Protein AF-L1PWE7-F1 (afdb_monomer)

Solvent-accessible surface area (backbone atoms only — not comparable to full-atom values): 7712 Å² total; per-residue (Å²): 133,93,47,70,66,59,53,52,51,52,32,49,56,47,40,51,52,40,56,73,71,62,64,85,74,68,86,86,56,84,60,57,69,45,59,51,54,42,40,49,51,47,2,52,76,75,42,82,54,36,51,64,62,27,50,51,47,34,36,75,72,61,73,43,67,70,58,67,56,67,75,59,41,52,57,51,51,58,72,39,46,66,58,53,52,52,52,49,49,53,53,50,52,54,49,52,71,72,39,91,67,92,79,80,88,83,86,74,80,88,71,83,87,65,80,68,87,84,58,94,82,73,88,131

pLDDT: mean 85.77, std 12.19, range [50.59, 96.81]

Sequence (124 aa):
MLCKDKITSIFCIIDDILKEINHSEDIRRKVSDSEIITTAFIAATSFYGNHRSAIKFVKQYNLFPNMLEESRFNRRLHNLGNILYELFHLVASFYKEITCEMNYIIDSFPVPICQNIRINDVKL

Radius of gyration: 18.02 Å; Cα contacts (8 Å, |Δi|>4): 69; chains: 1; bounding box: 55×29×44 Å

Mean predicted aligned error: 8.6 Å

Secondary structure (DSSP, 8-state):
---HHHHHHHHHHHHHHHHHTT----TT-SS-HHHHHHHHHHHHHHSTT-HHHHHHHHHHTTSSTTPPPHHHHHHHHHHTHHHHHHHHHHHHHHHHHH----------PPP-----TT------

Nearest PDB structures (foldseek):
  2q00-assembly2_B  TM=2.623E-01  e=6.053E+00  Saccharolobus solfataricus P2
  2jpu-assembly1_A  TM=2.504E-01  e=6.840E+00  Saccharolobus solfataricus

Foldseek 3Di:
DDDPVNLVVQLVVLVVVCVVVV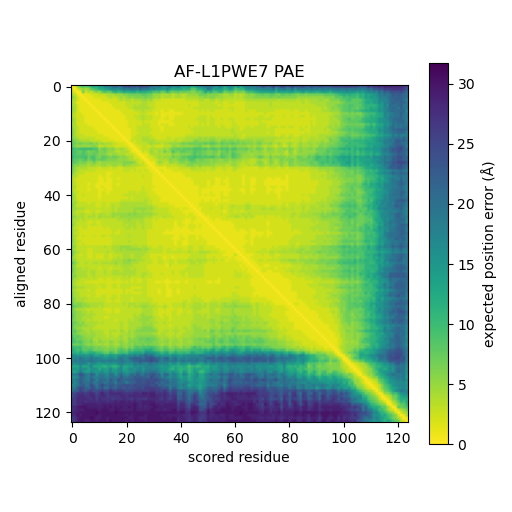PDDDPPDPADVSNLVSLQVCCVPPVVRPSQVSQVVCCVVVVRVVDDDPVVSVVSVVVCVVVVVVVVVVVVVVVCVVDVDPDDDDDDDDDPPDDPPPDPDDDD

Structure (mmCIF, N/CA/C/O backbone):
data_AF-L1PWE7-F1
#
_entry.id   AF-L1PWE7-F1
#
loop_
_atom_site.group_PDB
_atom_site.id
_atom_site.type_symbol
_atom_site.label_atom_id
_atom_site.label_alt_id
_atom_site.label_comp_id
_atom_site.label_asym_id
_atom_site.label_entity_id
_atom_site.label_seq_id
_atom_site.pdbx_PDB_ins_code
_atom_site.Cartn_x
_atom_site.Cartn_y
_atom_site.Cartn_z
_atom_site.occupancy
_atom_site.B_iso_or_equiv
_atom_site.auth_seq_id
_atom_site.auth_comp_id
_atom_site.auth_asym_id
_atom_site.auth_atom_id
_atom_site.pdbx_PDB_model_num
ATOM 1 N N . MET A 1 1 ? 7.251 14.906 0.771 1.00 52.62 1 MET A N 1
ATOM 2 C CA . MET A 1 1 ? 6.133 15.322 1.645 1.00 52.62 1 MET A CA 1
ATOM 3 C C . MET A 1 1 ? 4.857 14.655 1.140 1.00 52.62 1 MET A C 1
ATOM 5 O O . MET A 1 1 ? 4.591 14.749 -0.054 1.00 52.62 1 MET A O 1
ATOM 9 N N . LEU A 1 2 ? 4.136 13.905 1.980 1.00 67.00 2 LEU A N 1
ATOM 10 C CA . LEU A 1 2 ? 2.876 13.250 1.600 1.00 67.00 2 LEU A CA 1
ATOM 11 C C . LEU A 1 2 ? 1.781 14.312 1.433 1.00 67.00 2 LEU A C 1
ATOM 13 O O . LEU A 1 2 ? 1.222 14.779 2.420 1.00 67.00 2 LEU A O 1
ATOM 17 N N . CYS A 1 3 ? 1.495 14.716 0.195 1.00 84.56 3 CYS A N 1
ATOM 18 C CA . CYS A 1 3 ? 0.299 15.503 -0.096 1.00 84.56 3 CYS A CA 1
ATOM 19 C C . CYS A 1 3 ? -0.916 14.568 -0.144 1.00 84.56 3 CYS A C 1
ATOM 21 O O . CYS A 1 3 ? -0.800 13.446 -0.646 1.00 84.56 3 CYS A O 1
ATOM 23 N N . LYS A 1 4 ? -2.074 15.029 0.343 1.00 86.56 4 LYS A N 1
ATOM 24 C CA . LYS A 1 4 ? -3.326 14.260 0.300 1.00 86.56 4 LYS A CA 1
ATOM 25 C C . LYS A 1 4 ? -3.646 13.810 -1.126 1.00 86.56 4 LYS A C 1
ATOM 27 O O . LYS A 1 4 ? -3.944 12.640 -1.326 1.00 86.56 4 LYS A O 1
ATOM 32 N N . ASP A 1 5 ? -3.464 14.694 -2.104 1.00 90.12 5 ASP A N 1
ATOM 33 C CA . ASP A 1 5 ? -3.716 14.394 -3.517 1.00 90.12 5 ASP A CA 1
ATOM 34 C C . ASP A 1 5 ? -2.839 13.247 -4.016 1.00 90.12 5 ASP A C 1
ATOM 36 O O . ASP A 1 5 ? -3.332 12.330 -4.657 1.00 90.12 5 ASP A O 1
ATOM 40 N N . LYS A 1 6 ? -1.558 13.225 -3.623 1.00 90.62 6 LYS A N 1
ATOM 41 C CA . LYS A 1 6 ? -0.637 12.143 -3.990 1.00 90.62 6 LYS A CA 1
ATOM 42 C C . LYS A 1 6 ? -1.093 10.796 -3.426 1.00 90.62 6 LYS A C 1
ATOM 44 O O . LYS A 1 6 ? -0.995 9.790 -4.121 1.00 90.62 6 LYS A O 1
ATOM 49 N N . ILE A 1 7 ? -1.575 10.768 -2.183 1.00 92.25 7 ILE A N 1
ATOM 50 C CA . ILE A 1 7 ? -2.097 9.538 -1.570 1.00 92.25 7 ILE A CA 1
ATOM 51 C C . ILE A 1 7 ? -3.355 9.077 -2.305 1.00 92.25 7 ILE A C 1
ATOM 53 O O . ILE A 1 7 ? -3.450 7.903 -2.649 1.00 92.25 7 ILE A O 1
ATOM 57 N N . THR A 1 8 ? -4.286 9.993 -2.577 1.00 93.31 8 THR A N 1
ATOM 58 C CA . THR A 1 8 ? -5.516 9.688 -3.317 1.00 93.31 8 THR A CA 1
ATOM 59 C C . THR A 1 8 ? -5.202 9.152 -4.712 1.00 93.31 8 THR A C 1
ATOM 61 O O . THR A 1 8 ? -5.759 8.135 -5.103 1.00 93.31 8 THR A O 1
ATOM 64 N N . SER A 1 9 ? -4.265 9.767 -5.440 1.00 93.50 9 SER A N 1
ATOM 65 C CA . SER A 1 9 ? -3.849 9.286 -6.762 1.00 93.50 9 SER A CA 1
ATOM 66 C C . SER A 1 9 ? -3.236 7.889 -6.701 1.00 93.50 9 SER A C 1
ATOM 68 O O . SER A 1 9 ? -3.590 7.044 -7.515 1.00 93.50 9 SER A O 1
ATOM 70 N N . ILE A 1 10 ? -2.351 7.621 -5.732 1.00 92.25 10 ILE A N 1
ATOM 71 C CA . ILE A 1 10 ? -1.770 6.282 -5.540 1.00 92.25 10 ILE A CA 1
ATOM 72 C C . ILE A 1 10 ? -2.872 5.259 -5.247 1.00 92.25 10 ILE A C 1
ATOM 74 O O . ILE A 1 10 ? -2.874 4.189 -5.847 1.00 92.25 10 ILE A O 1
ATOM 78 N N . PHE A 1 11 ? -3.818 5.599 -4.368 1.00 95.25 11 PHE A N 1
ATOM 79 C CA . PHE A 1 11 ? -4.958 4.741 -4.058 1.00 95.25 11 PHE A CA 1
ATOM 80 C C . PHE A 1 11 ? -5.791 4.429 -5.304 1.00 95.25 11 PHE A C 1
ATOM 82 O O . PHE A 1 11 ? -6.035 3.259 -5.568 1.00 95.25 11 PHE A O 1
ATOM 89 N N . CYS A 1 12 ? -6.180 5.444 -6.085 1.00 95.38 12 CYS A N 1
ATOM 90 C CA . CYS A 1 12 ? -6.970 5.247 -7.302 1.00 95.38 12 CYS A CA 1
ATOM 91 C C . CYS A 1 12 ? -6.248 4.349 -8.311 1.00 95.38 12 CYS A C 1
ATOM 93 O O . CYS A 1 12 ? -6.848 3.410 -8.809 1.00 95.38 12 CYS A O 1
ATOM 95 N N . ILE A 1 13 ? -4.950 4.576 -8.547 1.00 92.31 13 ILE A N 1
ATOM 96 C CA . ILE A 1 13 ? -4.158 3.743 -9.464 1.00 92.31 13 ILE A CA 1
ATOM 97 C C . ILE A 1 13 ? -4.148 2.279 -9.004 1.00 92.31 13 ILE A C 1
ATOM 99 O O . ILE A 1 13 ? -4.368 1.382 -9.811 1.00 92.31 13 ILE A O 1
ATOM 103 N N . ILE A 1 14 ? -3.900 2.026 -7.715 1.00 93.38 14 ILE A N 1
ATOM 104 C CA . ILE A 1 14 ? -3.900 0.661 -7.169 1.00 93.38 14 ILE A CA 1
ATOM 105 C C . ILE A 1 14 ? -5.288 0.030 -7.305 1.00 93.38 14 ILE A C 1
ATOM 107 O O . ILE A 1 14 ? -5.396 -1.117 -7.726 1.00 93.38 14 ILE A O 1
ATOM 111 N N . ASP A 1 15 ? -6.336 0.766 -6.945 1.00 94.56 15 ASP A N 1
ATOM 112 C CA . ASP A 1 15 ? -7.714 0.280 -6.963 1.00 94.56 15 ASP A CA 1
ATOM 113 C C . ASP A 1 15 ? -8.186 -0.062 -8.383 1.00 94.56 15 ASP A C 1
ATOM 115 O O . ASP A 1 15 ? -8.793 -1.111 -8.595 1.00 94.56 15 ASP A O 1
ATOM 119 N N . ASP A 1 16 ? -7.847 0.773 -9.366 1.00 93.38 16 ASP A N 1
ATOM 120 C CA . ASP A 1 16 ? -8.167 0.537 -10.774 1.00 93.38 16 ASP A CA 1
ATOM 121 C C . ASP A 1 16 ? -7.419 -0.686 -11.321 1.00 93.38 16 ASP A C 1
ATOM 123 O O . ASP A 1 16 ? -8.024 -1.530 -11.979 1.00 93.38 16 ASP A O 1
ATOM 127 N N . ILE A 1 17 ? -6.134 -0.853 -10.982 1.00 90.88 17 ILE A N 1
ATOM 128 C CA . ILE A 1 17 ? -5.372 -2.048 -11.375 1.00 90.88 17 ILE A CA 1
ATOM 129 C C . ILE A 1 17 ? -5.983 -3.312 -10.758 1.00 90.88 17 ILE A C 1
ATOM 131 O O . ILE A 1 17 ? -6.139 -4.316 -11.452 1.00 90.88 17 ILE A O 1
ATOM 135 N N . LEU A 1 18 ? -6.356 -3.277 -9.473 1.00 91.69 18 LEU A N 1
ATOM 136 C CA . LEU A 1 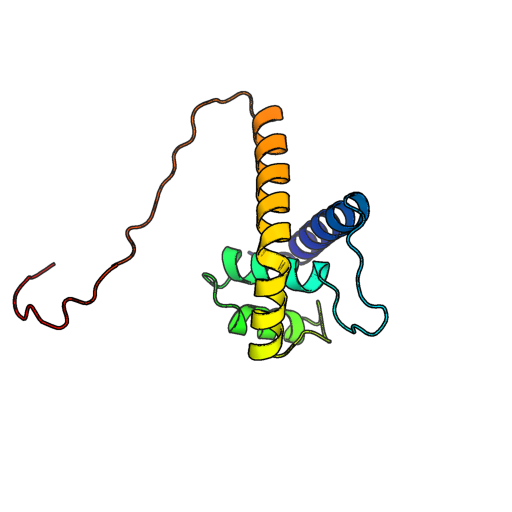18 ? -6.977 -4.423 -8.801 1.00 91.69 18 LEU A CA 1
ATOM 137 C C . LEU A 1 18 ? -8.330 -4.798 -9.419 1.00 91.69 18 LEU A C 1
ATOM 139 O O . LEU A 1 18 ? -8.643 -5.984 -9.544 1.00 91.69 18 LEU A O 1
ATOM 143 N N . LYS A 1 19 ? -9.119 -3.805 -9.839 1.00 91.25 19 LYS A N 1
ATOM 144 C CA . LYS A 1 19 ? -10.369 -4.038 -10.572 1.00 91.25 19 LYS A CA 1
ATOM 145 C C . LYS A 1 19 ? -10.114 -4.671 -11.937 1.00 91.25 19 LYS A C 1
ATOM 147 O O . LYS A 1 19 ? -10.809 -5.622 -12.284 1.00 91.25 19 LYS A O 1
ATOM 152 N N . GLU A 1 20 ? -9.110 -4.199 -12.671 1.00 89.81 20 GLU A N 1
ATOM 153 C CA . GLU A 1 20 ? -8.790 -4.702 -14.013 1.00 89.81 20 GLU A CA 1
ATOM 154 C C . GLU A 1 20 ? -8.330 -6.169 -13.992 1.00 89.81 20 GLU A C 1
ATOM 156 O O . GLU A 1 20 ? -8.735 -6.971 -14.834 1.00 89.81 20 GLU A O 1
ATOM 161 N N . ILE A 1 21 ? -7.563 -6.573 -12.973 1.00 87.44 21 ILE A N 1
ATOM 162 C CA . ILE A 1 21 ? -7.166 -7.981 -12.781 1.00 87.44 21 ILE A CA 1
ATOM 163 C C . ILE A 1 21 ? -8.291 -8.856 -12.195 1.00 87.44 21 ILE A C 1
ATOM 165 O O . ILE A 1 21 ? -8.063 -10.026 -11.893 1.00 87.44 21 ILE A O 1
ATOM 169 N N . ASN A 1 22 ? -9.505 -8.314 -12.036 1.00 87.00 22 ASN A N 1
ATOM 170 C CA . ASN A 1 22 ? -10.660 -8.973 -11.421 1.00 87.00 22 ASN A CA 1
ATOM 171 C C . ASN A 1 22 ? -10.360 -9.528 -10.017 1.00 87.00 22 ASN A C 1
ATOM 173 O O . ASN A 1 22 ? -10.803 -10.624 -9.656 1.00 87.00 22 ASN A O 1
ATOM 177 N N . HIS A 1 23 ? -9.605 -8.774 -9.210 1.00 88.81 23 HIS A N 1
ATOM 178 C CA . HIS A 1 23 ? -9.297 -9.161 -7.837 1.00 88.81 23 HIS A CA 1
ATOM 179 C C . HIS A 1 23 ? -10.582 -9.258 -7.012 1.00 88.81 23 HIS A C 1
ATOM 181 O O . HIS A 1 23 ? -11.258 -8.261 -6.756 1.00 88.81 23 HIS A O 1
ATOM 187 N N . SER A 1 24 ? -10.940 -10.475 -6.596 1.00 86.50 24 SER A N 1
ATOM 188 C CA . SER A 1 24 ? -12.165 -10.696 -5.831 1.00 86.50 24 SER A CA 1
ATOM 189 C C . SER A 1 24 ? -11.912 -10.501 -4.340 1.00 86.50 24 SER A C 1
ATOM 191 O O . SER A 1 24 ? -11.056 -11.165 -3.744 1.00 86.50 24 SER A O 1
ATOM 193 N N . GLU A 1 25 ? -12.731 -9.671 -3.711 1.00 88.81 25 GLU A N 1
ATOM 194 C CA . GLU A 1 25 ? -12.735 -9.493 -2.266 1.00 88.81 25 GLU A CA 1
ATOM 195 C C . GLU A 1 25 ? -13.993 -10.099 -1.632 1.00 88.81 25 GLU A C 1
ATOM 197 O O . GLU A 1 25 ? -15.066 -10.156 -2.230 1.00 88.81 25 GLU A O 1
ATOM 202 N N . ASP A 1 26 ? -13.875 -10.538 -0.378 1.00 88.31 26 ASP A N 1
ATOM 203 C CA . ASP A 1 26 ? -15.041 -10.942 0.409 1.00 88.31 26 ASP A CA 1
ATOM 204 C C . ASP A 1 26 ? -15.848 -9.701 0.825 1.00 88.31 26 ASP A C 1
ATOM 206 O O . ASP A 1 26 ? -15.332 -8.814 1.509 1.00 88.31 26 ASP A O 1
ATOM 210 N N . ILE A 1 27 ? -17.135 -9.692 0.474 1.00 86.12 27 ILE A N 1
ATOM 211 C CA . ILE A 1 27 ? -18.119 -8.627 0.736 1.00 86.12 27 ILE A CA 1
ATOM 212 C C . ILE A 1 27 ? -18.211 -8.263 2.232 1.00 86.12 27 ILE A C 1
ATOM 214 O O . ILE A 1 27 ? -18.605 -7.158 2.595 1.00 86.12 27 ILE A O 1
ATOM 218 N N . ARG A 1 28 ? -17.843 -9.177 3.138 1.00 88.00 28 ARG A N 1
ATOM 219 C CA . ARG A 1 28 ? -17.889 -8.958 4.595 1.00 88.00 28 ARG A CA 1
ATOM 220 C C . ARG A 1 28 ? -16.711 -8.139 5.125 1.00 88.00 28 ARG A C 1
ATOM 222 O O . ARG A 1 28 ? -16.690 -7.782 6.308 1.00 88.00 28 ARG A O 1
ATOM 229 N N . ARG A 1 29 ? -15.692 -7.886 4.303 1.00 88.69 29 ARG A N 1
ATOM 230 C CA . ARG A 1 29 ? -14.492 -7.149 4.708 1.00 88.69 29 ARG A CA 1
ATOM 231 C C . ARG A 1 29 ? -14.820 -5.660 4.837 1.00 88.69 29 ARG A C 1
ATOM 233 O O . ARG A 1 29 ? -15.468 -5.074 3.987 1.00 88.69 29 ARG A O 1
ATOM 240 N N . LYS A 1 30 ? -14.337 -5.040 5.919 1.00 89.19 30 LYS A N 1
ATOM 241 C CA . LYS A 1 30 ? -14.494 -3.592 6.177 1.00 89.19 30 LYS A CA 1
ATOM 242 C C . LYS A 1 30 ? -13.388 -2.725 5.575 1.00 89.19 30 LYS A C 1
ATOM 244 O O . LYS A 1 30 ? -13.504 -1.508 5.605 1.00 89.19 30 LYS A O 1
ATOM 249 N N . VAL A 1 31 ? -12.300 -3.366 5.158 1.00 94.06 31 VAL A N 1
ATOM 250 C CA . VAL A 1 31 ? -11.096 -2.735 4.616 1.00 94.06 31 VAL A CA 1
ATOM 251 C C . VAL A 1 31 ? -10.772 -3.467 3.325 1.00 94.06 31 VAL A C 1
ATOM 253 O O . VAL A 1 31 ? -10.733 -4.710 3.356 1.00 94.06 31 VAL A O 1
ATOM 256 N N . SER A 1 32 ? -10.572 -2.733 2.235 1.00 94.56 32 SER A N 1
ATOM 257 C CA . SER A 1 32 ? -10.223 -3.311 0.935 1.00 94.56 32 SER A CA 1
ATOM 258 C C . SER A 1 32 ? -8.735 -3.635 0.850 1.00 94.56 32 SER A C 1
ATOM 260 O O . SER A 1 32 ? -7.914 -3.152 1.637 1.00 94.56 32 SER A O 1
ATOM 262 N N . ASP A 1 33 ? -8.364 -4.495 -0.090 1.00 94.56 33 ASP A N 1
ATOM 263 C CA . ASP A 1 33 ? -6.963 -4.796 -0.363 1.00 94.56 33 ASP A CA 1
ATOM 264 C C . ASP A 1 33 ? -6.253 -3.577 -0.981 1.00 94.56 33 ASP A C 1
ATOM 266 O O . ASP A 1 33 ? -5.094 -3.326 -0.643 1.00 94.56 33 ASP A O 1
ATOM 270 N N . SER A 1 34 ? -6.969 -2.724 -1.727 1.00 95.06 34 SER A N 1
ATOM 271 C CA . SER A 1 34 ? -6.477 -1.420 -2.207 1.00 95.06 34 SER A CA 1
ATOM 272 C C . SER A 1 34 ? -6.014 -0.512 -1.057 1.00 95.06 34 SER A C 1
ATOM 274 O O . SER A 1 34 ? -4.925 0.068 -1.112 1.00 95.06 34 SER A O 1
ATOM 276 N N . GLU A 1 35 ? -6.793 -0.414 0.029 1.00 95.88 35 GLU A N 1
ATOM 277 C CA . GLU A 1 35 ? -6.433 0.377 1.219 1.00 95.88 35 GLU A CA 1
ATOM 278 C C . GLU A 1 35 ? -5.190 -0.190 1.927 1.00 95.88 35 GLU A C 1
ATOM 280 O O . GLU A 1 35 ? -4.331 0.561 2.409 1.00 95.88 35 GLU A O 1
ATOM 285 N N . ILE A 1 36 ? -5.065 -1.520 1.979 1.00 96.38 36 ILE A N 1
ATOM 286 C CA . ILE A 1 36 ? -3.934 -2.213 2.614 1.00 96.38 36 ILE A CA 1
ATOM 287 C C . ILE A 1 36 ? -2.647 -1.979 1.827 1.00 96.38 36 ILE A C 1
ATOM 289 O O . ILE A 1 36 ? -1.639 -1.576 2.414 1.00 96.38 36 ILE A O 1
ATOM 293 N N . ILE A 1 37 ? -2.689 -2.171 0.508 1.00 95.69 37 ILE A N 1
ATOM 294 C CA . ILE A 1 37 ? -1.545 -1.947 -0.380 1.00 95.69 37 ILE A CA 1
ATOM 295 C C . ILE A 1 37 ? -1.132 -0.474 -0.340 1.00 95.69 37 ILE A C 1
ATOM 297 O O . ILE A 1 37 ? 0.044 -0.171 -0.144 1.00 95.69 37 ILE A O 1
ATOM 301 N N . THR A 1 38 ? -2.090 0.454 -0.409 1.00 95.56 38 THR A N 1
ATOM 302 C CA . THR A 1 38 ? -1.805 1.895 -0.305 1.00 95.56 38 THR A CA 1
ATOM 303 C C . THR A 1 38 ? -1.116 2.234 1.019 1.00 95.56 38 THR A C 1
ATOM 305 O O . THR A 1 38 ? -0.130 2.971 1.047 1.00 95.56 38 THR A O 1
ATOM 308 N N . THR A 1 39 ? -1.573 1.656 2.132 1.00 96.12 39 THR A N 1
ATOM 309 C CA . THR A 1 39 ? -0.946 1.859 3.449 1.00 96.12 39 THR A CA 1
ATOM 310 C C . THR A 1 39 ? 0.472 1.279 3.503 1.00 96.12 39 THR A C 1
ATOM 312 O O . THR A 1 39 ? 1.360 1.885 4.108 1.00 96.12 39 THR A O 1
ATOM 315 N N . ALA A 1 40 ? 0.727 0.149 2.837 1.00 95.44 40 ALA A N 1
ATOM 316 C CA . ALA A 1 40 ? 2.072 -0.409 2.704 1.00 95.44 40 ALA A CA 1
ATOM 317 C C . ALA A 1 40 ? 2.999 0.510 1.882 1.00 95.44 40 ALA A C 1
ATOM 319 O O . ALA A 1 40 ? 4.136 0.751 2.290 1.00 95.44 40 ALA A O 1
ATOM 320 N N . PHE A 1 41 ? 2.499 1.113 0.798 1.00 93.06 41 PHE A N 1
ATOM 321 C CA . PHE A 1 41 ? 3.226 2.132 0.030 1.00 93.06 41 PHE A CA 1
ATOM 322 C C . PHE A 1 41 ? 3.541 3.381 0.860 1.00 93.06 41 PHE A C 1
ATOM 324 O O . PHE A 1 41 ? 4.663 3.893 0.822 1.00 93.06 41 PHE A O 1
ATOM 331 N N . ILE A 1 42 ? 2.586 3.866 1.656 1.00 94.06 42 ILE A N 1
ATOM 332 C CA . ILE A 1 42 ? 2.809 4.978 2.592 1.00 94.06 42 ILE A CA 1
ATOM 333 C C . ILE A 1 42 ? 3.912 4.615 3.597 1.00 94.06 42 ILE A C 1
ATOM 335 O O . ILE A 1 42 ? 4.804 5.426 3.859 1.00 94.06 42 ILE A O 1
ATOM 339 N N . ALA A 1 43 ? 3.898 3.386 4.124 1.00 94.56 43 ALA A N 1
ATOM 340 C CA . ALA A 1 43 ? 4.934 2.907 5.034 1.00 94.56 43 ALA A CA 1
ATOM 341 C C . ALA A 1 43 ? 6.325 2.936 4.385 1.00 94.56 43 ALA A C 1
ATOM 343 O O . ALA A 1 43 ? 7.257 3.492 4.967 1.00 94.56 43 ALA A O 1
ATOM 344 N N . ALA A 1 44 ? 6.457 2.392 3.173 1.00 91.12 44 ALA A N 1
ATOM 345 C CA . ALA A 1 44 ? 7.723 2.338 2.445 1.00 91.12 44 ALA A CA 1
ATOM 346 C C . ALA A 1 44 ? 8.262 3.738 2.105 1.00 91.12 44 ALA A C 1
ATOM 348 O O . ALA A 1 44 ? 9.439 4.020 2.301 1.00 91.12 44 ALA A O 1
ATOM 349 N N . THR A 1 45 ? 7.392 4.635 1.639 1.00 89.50 45 THR A N 1
ATOM 350 C CA . THR A 1 45 ? 7.797 5.952 1.120 1.00 89.50 45 THR A CA 1
ATOM 351 C C . THR A 1 45 ? 8.024 7.011 2.195 1.00 89.50 45 THR A C 1
ATOM 353 O O . THR A 1 45 ? 8.729 7.983 1.940 1.00 89.50 45 THR A O 1
ATOM 356 N N . SER A 1 46 ? 7.387 6.900 3.365 1.00 89.25 46 SER A N 1
ATOM 357 C CA . SER A 1 46 ? 7.369 7.986 4.365 1.00 89.25 46 SER A CA 1
ATOM 358 C C . SER A 1 46 ? 7.619 7.551 5.803 1.00 89.25 46 SER A C 1
ATOM 360 O O . SER A 1 46 ? 7.821 8.406 6.661 1.00 89.25 46 SER A O 1
ATOM 362 N N . PHE A 1 47 ? 7.640 6.246 6.078 1.00 91.25 47 PHE A N 1
ATOM 363 C CA . PHE A 1 47 ? 7.888 5.710 7.417 1.00 91.25 47 PHE A CA 1
ATOM 364 C C . PHE A 1 47 ? 9.007 4.662 7.435 1.00 91.25 47 PHE A C 1
ATOM 366 O O . PHE A 1 47 ? 9.063 3.861 8.364 1.00 91.25 47 PHE A O 1
ATOM 373 N N . TYR A 1 48 ? 9.894 4.652 6.432 1.00 89.06 48 TYR A N 1
ATOM 374 C CA . TYR A 1 48 ? 11.031 3.720 6.338 1.00 89.06 48 TYR A CA 1
ATOM 375 C C . TYR A 1 48 ? 10.615 2.239 6.446 1.00 89.06 48 TYR A C 1
ATOM 377 O O . TYR A 1 48 ? 11.301 1.428 7.059 1.00 89.06 48 TYR A O 1
ATOM 385 N N . GLY A 1 49 ? 9.439 1.893 5.915 1.00 88.56 49 GLY A N 1
ATOM 386 C CA . GLY A 1 49 ? 8.864 0.547 6.009 1.00 88.56 49 GLY A CA 1
ATOM 387 C C . GLY A 1 49 ? 8.141 0.242 7.327 1.00 88.56 49 GLY A C 1
ATOM 388 O O . GLY A 1 49 ? 7.622 -0.856 7.502 1.00 88.56 49 GLY A O 1
ATOM 389 N N . ASN A 1 50 ? 8.038 1.194 8.258 1.00 93.62 50 ASN A N 1
ATOM 390 C CA . ASN A 1 50 ? 7.324 0.991 9.516 1.00 93.62 50 ASN A CA 1
ATOM 391 C C . ASN A 1 50 ? 5.797 1.023 9.311 1.00 93.62 50 ASN A C 1
ATOM 393 O O . ASN A 1 50 ? 5.156 2.080 9.350 1.00 93.62 50 ASN A O 1
ATOM 397 N N . HIS A 1 51 ? 5.203 -0.161 9.139 1.00 95.06 51 HIS A N 1
ATOM 398 C CA . HIS A 1 51 ? 3.759 -0.328 8.959 1.00 95.06 51 HIS A CA 1
ATOM 399 C C . HIS A 1 51 ? 2.939 0.187 10.145 1.00 95.06 51 HIS A C 1
ATOM 401 O O . HIS A 1 51 ? 1.874 0.765 9.943 1.00 95.06 51 HIS A O 1
ATOM 407 N N . ARG A 1 52 ? 3.433 0.056 11.382 1.00 96.25 52 ARG A N 1
ATOM 408 C CA . ARG A 1 52 ? 2.725 0.538 12.577 1.00 96.25 52 ARG A CA 1
ATOM 409 C C . ARG A 1 52 ? 2.523 2.051 12.541 1.00 96.25 52 ARG A C 1
ATOM 411 O O . ARG A 1 52 ? 1.432 2.535 12.845 1.00 96.25 52 ARG A O 1
ATOM 418 N N . SER A 1 53 ? 3.560 2.795 12.165 1.00 95.69 53 SER A N 1
ATOM 419 C CA . SER A 1 53 ? 3.487 4.252 12.021 1.00 95.69 53 SER A CA 1
ATOM 420 C C . SER A 1 53 ? 2.545 4.656 10.887 1.00 95.69 53 SER A C 1
ATOM 422 O O . SER A 1 53 ? 1.717 5.545 11.079 1.00 95.69 53 SER A O 1
ATOM 424 N N . ALA A 1 54 ? 2.589 3.949 9.755 1.00 96.06 54 ALA A N 1
ATOM 425 C CA . ALA A 1 54 ? 1.681 4.194 8.635 1.00 96.06 54 ALA A CA 1
ATOM 426 C C . ALA A 1 54 ? 0.209 3.928 8.994 1.00 96.06 54 ALA A C 1
ATOM 428 O O . ALA A 1 54 ? -0.648 4.753 8.690 1.00 96.06 54 ALA A O 1
ATOM 429 N N . ILE A 1 55 ? -0.093 2.834 9.706 1.00 96.81 55 ILE A N 1
ATOM 430 C CA . ILE A 1 55 ? -1.452 2.518 10.178 1.00 96.81 55 ILE A CA 1
ATOM 431 C C . ILE A 1 55 ? -1.976 3.626 11.100 1.00 96.81 55 ILE A C 1
ATOM 433 O O . ILE A 1 55 ? -3.115 4.072 10.955 1.00 96.81 55 ILE A O 1
ATOM 437 N N . LYS A 1 56 ? -1.151 4.097 12.045 1.00 96.06 56 LYS A N 1
ATOM 438 C CA . LYS A 1 56 ? -1.524 5.216 12.923 1.00 96.06 56 LYS A CA 1
ATOM 439 C C . LYS A 1 56 ? -1.796 6.485 12.121 1.00 96.06 56 LYS A C 1
ATOM 441 O O . LYS A 1 56 ? -2.794 7.150 12.374 1.00 96.06 56 LYS A O 1
ATOM 446 N N . PHE A 1 57 ? -0.947 6.780 11.140 1.00 95.06 57 PHE A N 1
ATOM 447 C CA . PHE A 1 57 ? -1.102 7.929 10.258 1.00 95.06 57 PHE A CA 1
ATOM 448 C C . PHE A 1 57 ? -2.425 7.878 9.480 1.00 95.06 57 PHE A C 1
ATOM 450 O O . PHE A 1 57 ? -3.224 8.807 9.581 1.00 95.06 57 PHE A O 1
ATOM 457 N N . VAL A 1 58 ? -2.725 6.786 8.768 1.00 94.94 58 VAL A N 1
ATOM 458 C CA . VAL A 1 58 ? -3.953 6.710 7.950 1.00 94.94 58 VAL A CA 1
ATOM 459 C C . VAL A 1 58 ? -5.234 6.766 8.788 1.00 94.94 58 VAL A C 1
ATOM 461 O O . VAL A 1 58 ? -6.233 7.315 8.321 1.00 94.94 58 VAL A O 1
ATOM 464 N N . LYS A 1 59 ? -5.196 6.270 10.034 1.00 95.19 59 LYS A N 1
ATOM 465 C CA . LYS A 1 59 ? -6.295 6.409 11.003 1.00 95.19 59 LYS A CA 1
ATOM 466 C C . LYS A 1 59 ? -6.433 7.850 11.502 1.00 95.19 59 LYS A C 1
ATOM 468 O O . LYS A 1 59 ? -7.528 8.400 11.477 1.00 95.19 59 LYS A O 1
ATOM 473 N N . GLN A 1 60 ? -5.333 8.472 11.931 1.00 94.50 60 GLN A N 1
ATOM 474 C CA . GLN A 1 60 ? -5.335 9.818 12.516 1.00 94.50 60 GLN A CA 1
ATOM 475 C C . GLN A 1 60 ? -5.773 10.894 11.517 1.00 94.50 60 GLN A C 1
ATOM 477 O O . GLN A 1 60 ? -6.508 11.808 11.880 1.00 94.50 60 GLN A O 1
ATOM 482 N N . TYR A 1 61 ? -5.348 10.778 10.259 1.00 92.06 61 TYR A N 1
ATOM 483 C CA . TYR A 1 61 ? -5.708 11.716 9.194 1.00 92.06 61 TYR A CA 1
ATOM 484 C C . TYR A 1 61 ? -7.026 11.362 8.492 1.00 92.06 61 TYR A C 1
ATOM 486 O O . TYR A 1 61 ? -7.365 11.977 7.482 1.00 92.06 61 TYR A O 1
ATOM 494 N N . ASN A 1 62 ? -7.772 10.387 9.027 1.00 92.38 62 ASN A N 1
ATOM 495 C CA . ASN A 1 62 ? -9.069 9.945 8.518 1.00 92.38 62 ASN A CA 1
ATOM 496 C C . ASN A 1 62 ?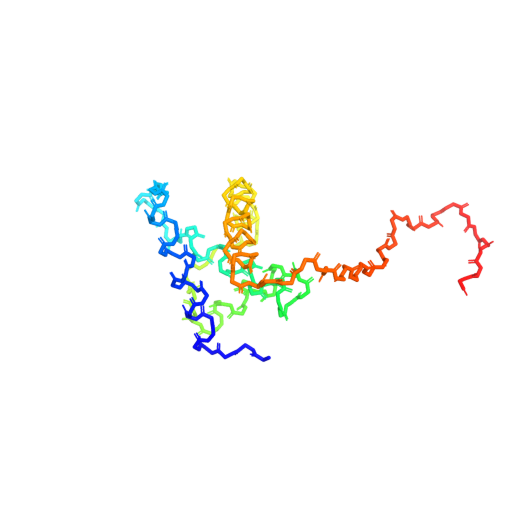 -9.043 9.566 7.024 1.00 92.38 62 ASN A C 1
ATOM 498 O O . ASN A 1 62 ? -10.005 9.807 6.298 1.00 92.38 62 ASN A O 1
ATOM 502 N N . LEU A 1 63 ? -7.918 9.005 6.565 1.00 92.69 63 LEU A N 1
ATOM 503 C CA . LEU A 1 63 ? -7.768 8.493 5.203 1.00 92.69 63 LEU A CA 1
ATOM 504 C C . LEU A 1 63 ? -8.453 7.131 5.097 1.00 92.69 63 LEU A C 1
ATOM 506 O O . LEU A 1 63 ? -9.321 6.946 4.255 1.00 92.69 63 LEU A O 1
ATOM 510 N N . PHE A 1 64 ? -8.114 6.224 6.019 1.00 94.62 64 PHE A N 1
ATOM 511 C CA . PHE A 1 64 ? -8.694 4.884 6.129 1.00 94.62 64 PHE A CA 1
ATOM 512 C C . PHE A 1 64 ? -9.087 4.621 7.594 1.00 94.62 64 PHE A C 1
ATOM 514 O O . PHE A 1 64 ? -8.359 3.946 8.330 1.00 94.62 64 PHE A O 1
ATOM 521 N N . PRO A 1 65 ? -10.210 5.184 8.080 1.00 91.44 65 PRO A N 1
ATOM 522 C CA . PRO A 1 65 ? -10.565 5.138 9.503 1.00 91.44 65 PRO A CA 1
ATOM 523 C C . PRO A 1 65 ? -10.778 3.717 10.036 1.00 91.44 65 PRO A C 1
ATOM 525 O O . PRO A 1 65 ? -10.469 3.430 11.191 1.00 91.44 65 PRO A O 1
ATOM 528 N N . ASN A 1 66 ? -11.251 2.805 9.184 1.00 94.44 66 ASN A N 1
ATOM 529 C CA . ASN A 1 66 ? -11.534 1.416 9.549 1.00 94.44 66 ASN A CA 1
ATOM 530 C C . ASN A 1 66 ? -10.306 0.492 9.461 1.00 94.44 66 ASN A C 1
ATOM 532 O O . ASN A 1 66 ? -10.459 -0.725 9.594 1.00 94.44 66 ASN A O 1
ATOM 536 N N . MET A 1 67 ? -9.104 1.044 9.241 1.00 95.81 67 MET A N 1
ATOM 537 C CA . MET A 1 67 ? -7.879 0.275 9.014 1.00 95.81 67 MET A CA 1
ATOM 538 C C . MET A 1 67 ? -7.610 -0.755 10.122 1.00 95.81 67 MET A C 1
ATOM 540 O O . MET A 1 67 ? -7.866 -0.541 11.312 1.00 95.81 67 MET A O 1
ATOM 544 N N . LEU A 1 68 ? -7.051 -1.893 9.721 1.00 95.94 68 LEU A N 1
ATOM 545 C CA . LEU A 1 68 ? -6.791 -3.028 10.601 1.00 95.94 68 LEU A CA 1
ATOM 546 C C . LEU A 1 68 ? -5.745 -2.709 11.683 1.00 95.94 68 LEU A C 1
ATOM 548 O O . LEU A 1 68 ? -4.944 -1.783 11.573 1.00 95.94 68 LEU A O 1
ATOM 552 N N . GLU A 1 69 ? -5.743 -3.518 12.742 1.00 94.50 69 GLU A N 1
ATOM 553 C CA . GLU A 1 69 ? -4.642 -3.554 13.710 1.00 94.50 69 GLU A CA 1
ATOM 554 C C . GLU A 1 69 ? -3.407 -4.237 13.115 1.00 94.50 69 GLU A C 1
ATOM 556 O O . GLU A 1 69 ? -3.540 -5.128 12.276 1.00 94.50 69 GLU A O 1
ATOM 561 N N . GLU A 1 70 ? -2.221 -3.882 13.609 1.00 94.38 70 GLU A N 1
ATOM 562 C CA . GLU A 1 70 ? -0.908 -4.281 13.072 1.00 94.38 70 GLU A CA 1
ATOM 563 C C . GLU A 1 70 ? -0.799 -5.779 12.742 1.00 94.38 70 GLU A C 1
ATOM 565 O O . GLU A 1 70 ? -0.449 -6.159 11.628 1.00 94.38 70 GLU A O 1
ATOM 570 N N . SER A 1 71 ? -1.201 -6.653 13.668 1.00 94.94 71 SER A N 1
ATOM 571 C CA . SER A 1 71 ? -1.155 -8.106 13.459 1.00 94.94 71 SER A CA 1
ATOM 572 C C . SER A 1 71 ? -2.077 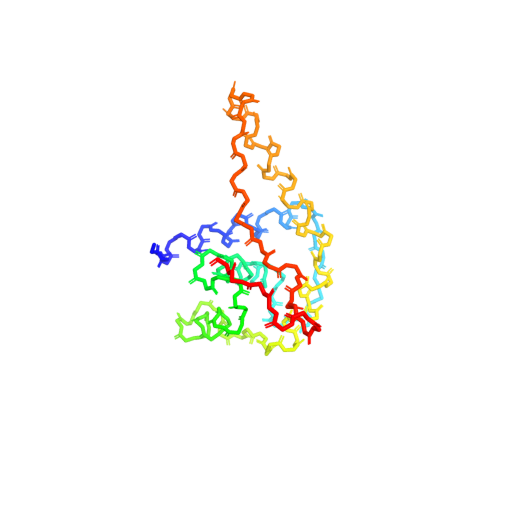-8.584 12.324 1.00 94.94 71 SER A C 1
ATOM 574 O O . SER A 1 71 ? -1.718 -9.473 11.551 1.00 94.94 71 SER A O 1
ATOM 576 N N . ARG A 1 72 ? -3.276 -7.997 12.201 1.00 95.38 72 ARG A N 1
ATOM 577 C CA . ARG A 1 72 ? -4.235 -8.323 11.130 1.00 95.38 72 ARG A CA 1
ATOM 578 C C . ARG A 1 72 ? -3.791 -7.741 9.794 1.00 95.38 72 ARG A C 1
ATOM 580 O O . ARG A 1 72 ? -3.915 -8.425 8.783 1.00 95.38 72 ARG A O 1
ATOM 587 N N . PHE A 1 73 ? -3.264 -6.520 9.816 1.00 96.75 73 PHE A N 1
ATOM 588 C CA . PHE A 1 73 ? -2.680 -5.864 8.656 1.00 96.75 73 PHE A CA 1
ATOM 589 C C . PHE A 1 73 ? -1.544 -6.708 8.075 1.00 96.75 73 PHE A C 1
ATOM 591 O O . PHE A 1 73 ? -1.620 -7.076 6.911 1.00 96.75 73 PHE A O 1
ATOM 598 N N . ASN A 1 74 ? -0.571 -7.123 8.893 1.00 95.44 74 ASN A N 1
ATOM 599 C CA . ASN A 1 74 ? 0.568 -7.921 8.429 1.00 95.44 74 ASN A CA 1
ATOM 600 C C . ASN A 1 74 ? 0.137 -9.261 7.827 1.00 95.44 74 ASN A C 1
ATOM 602 O O . ASN A 1 74 ? 0.598 -9.622 6.749 1.00 95.44 74 ASN A O 1
ATOM 606 N N . ARG A 1 75 ? -0.786 -9.988 8.474 1.00 95.62 75 ARG A N 1
ATOM 607 C CA . ARG A 1 75 ? -1.322 -11.237 7.903 1.00 95.62 75 ARG A CA 1
ATOM 608 C C . ARG A 1 75 ? -1.974 -11.009 6.544 1.00 95.62 75 ARG A C 1
ATOM 610 O O . ARG A 1 75 ? -1.786 -11.806 5.634 1.00 95.62 75 ARG A O 1
ATOM 617 N N . ARG A 1 76 ? -2.745 -9.930 6.409 1.00 94.88 76 ARG A N 1
ATOM 618 C CA . ARG A 1 76 ? -3.431 -9.635 5.156 1.00 94.88 76 ARG A CA 1
ATOM 619 C C . ARG A 1 76 ? -2.464 -9.169 4.073 1.00 94.88 76 ARG A C 1
ATOM 621 O O . ARG A 1 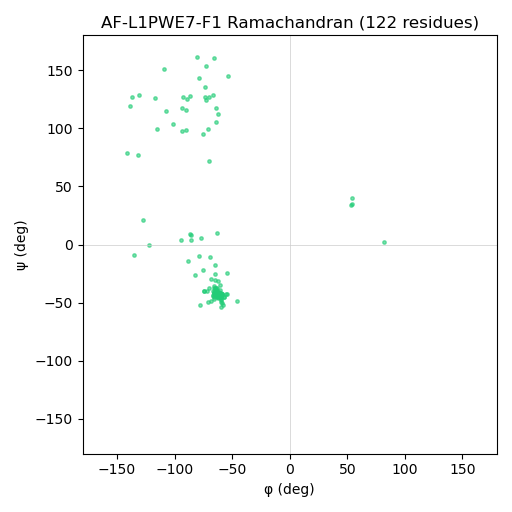76 ? -2.568 -9.647 2.955 1.00 94.88 76 ARG A O 1
ATOM 628 N N . LEU A 1 77 ? -1.481 -8.344 4.423 1.00 95.56 77 LEU A N 1
ATOM 629 C CA . LEU A 1 77 ? -0.415 -7.926 3.518 1.00 95.56 77 LEU A CA 1
ATOM 630 C C . LEU A 1 77 ? 0.387 -9.126 2.996 1.00 95.56 77 LEU A C 1
ATOM 632 O O . LEU A 1 77 ? 0.651 -9.202 1.803 1.00 95.56 77 LEU A O 1
ATOM 636 N N . HIS A 1 78 ? 0.707 -10.097 3.857 1.00 94.75 78 HIS A N 1
ATOM 637 C CA . HIS A 1 78 ? 1.374 -11.330 3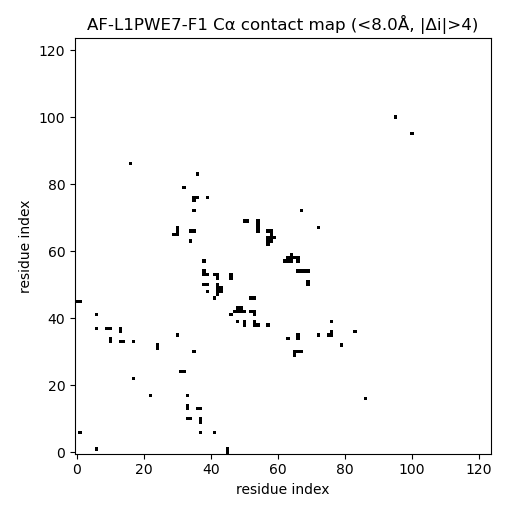.431 1.00 94.75 78 HIS A CA 1
ATOM 638 C C . HIS A 1 78 ? 0.544 -12.141 2.432 1.00 94.75 78 HIS A C 1
ATOM 640 O O . HIS A 1 78 ? 1.094 -12.629 1.449 1.00 94.75 78 HIS A O 1
ATOM 646 N N . ASN A 1 79 ? -0.773 -12.244 2.633 1.00 94.00 79 ASN A N 1
ATOM 647 C CA . ASN A 1 79 ? -1.654 -12.920 1.676 1.00 94.00 79 ASN A CA 1
ATOM 648 C C . ASN A 1 79 ? -1.719 -12.197 0.319 1.00 94.00 79 ASN A C 1
ATOM 650 O O . ASN A 1 79 ? -1.973 -12.835 -0.697 1.00 94.00 79 ASN A O 1
ATOM 654 N N . LEU A 1 80 ? -1.468 -10.884 0.297 1.00 94.00 80 LEU A N 1
ATOM 655 C CA . LEU A 1 80 ? -1.389 -10.068 -0.918 1.00 94.00 80 LEU A CA 1
ATOM 656 C C . LEU A 1 80 ? 0.004 -10.082 -1.564 1.00 94.00 80 LEU A C 1
ATOM 658 O O . LEU A 1 80 ? 0.213 -9.386 -2.553 1.00 94.00 80 LEU A O 1
ATOM 662 N N . GLY A 1 81 ? 0.961 -10.858 -1.041 1.00 91.69 81 GLY A N 1
ATOM 663 C CA . GLY A 1 81 ? 2.351 -10.854 -1.507 1.00 91.69 81 GLY A CA 1
ATOM 664 C C . GLY A 1 81 ? 2.506 -11.121 -3.007 1.00 91.69 81 GLY A C 1
ATOM 665 O O . GLY A 1 81 ? 3.250 -10.407 -3.676 1.00 91.69 81 GLY A O 1
ATOM 666 N N . ASN A 1 82 ? 1.760 -12.086 -3.552 1.00 90.81 82 ASN A N 1
ATOM 667 C CA . ASN A 1 82 ? 1.797 -12.380 -4.989 1.00 90.81 82 ASN A CA 1
ATOM 668 C C . ASN A 1 82 ? 1.235 -11.219 -5.821 1.00 90.81 82 ASN A C 1
ATOM 670 O O . ASN A 1 82 ? 1.855 -10.812 -6.796 1.00 90.81 82 ASN A O 1
ATOM 674 N N . ILE A 1 83 ? 0.116 -10.633 -5.391 1.00 90.81 83 ILE A N 1
ATOM 675 C CA . ILE A 1 83 ? -0.512 -9.492 -6.074 1.00 90.81 83 ILE A CA 1
ATOM 676 C C . ILE A 1 83 ? 0.417 -8.276 -6.057 1.00 90.81 83 ILE A C 1
ATOM 678 O O . ILE A 1 83 ? 0.557 -7.586 -7.058 1.00 90.81 83 ILE A O 1
ATOM 682 N N . LEU A 1 84 ? 1.104 -8.024 -4.940 1.00 90.50 84 LEU A N 1
ATOM 683 C CA . LEU A 1 84 ? 2.104 -6.958 -4.846 1.00 90.50 84 LEU A CA 1
ATOM 684 C C . LEU A 1 84 ? 3.259 -7.161 -5.829 1.00 90.50 84 LEU A C 1
ATOM 686 O O . LEU A 1 84 ? 3.745 -6.193 -6.411 1.00 90.50 84 LEU A O 1
ATOM 690 N N . TYR A 1 85 ? 3.698 -8.406 -6.006 1.00 89.69 85 TYR A N 1
ATOM 691 C CA . TYR A 1 85 ? 4.748 -8.745 -6.957 1.00 89.69 85 TYR A CA 1
ATOM 692 C C . TYR A 1 85 ? 4.298 -8.514 -8.405 1.00 89.69 85 TYR A C 1
ATOM 694 O O . TYR A 1 85 ? 5.027 -7.902 -9.184 1.00 89.69 85 TYR A O 1
ATOM 702 N N . GLU A 1 86 ? 3.082 -8.935 -8.754 1.00 88.69 86 GLU A N 1
ATOM 703 C CA . GLU A 1 86 ? 2.489 -8.694 -10.076 1.00 88.69 86 GLU A CA 1
ATOM 704 C C . GLU A 1 86 ? 2.286 -7.202 -10.350 1.00 88.69 86 GLU A C 1
ATOM 706 O O . GLU A 1 86 ? 2.683 -6.710 -11.405 1.00 88.69 86 GLU A O 1
ATOM 711 N N . LEU A 1 87 ? 1.760 -6.460 -9.372 1.00 87.88 87 LEU A N 1
ATOM 712 C CA . LEU A 1 87 ? 1.602 -5.009 -9.443 1.00 87.88 87 LEU A CA 1
ATOM 713 C C . LEU A 1 87 ? 2.945 -4.320 -9.708 1.00 87.88 87 LEU A C 1
ATOM 715 O O . LEU A 1 87 ? 3.035 -3.429 -10.552 1.00 87.88 87 LEU A O 1
ATOM 719 N N . PHE A 1 88 ? 4.001 -4.737 -9.006 1.00 86.94 88 PHE A N 1
ATOM 720 C CA . PHE A 1 88 ? 5.337 -4.187 -9.206 1.00 86.94 88 PHE A CA 1
ATOM 721 C C . PHE A 1 88 ? 5.855 -4.451 -10.623 1.00 86.94 88 PHE A C 1
ATOM 723 O O . PHE A 1 88 ? 6.388 -3.540 -11.256 1.00 86.94 88 PHE A O 1
ATOM 730 N N . HIS A 1 89 ? 5.666 -5.665 -11.143 1.00 87.88 89 HIS A N 1
ATOM 731 C CA . HIS A 1 89 ? 6.053 -6.002 -12.515 1.00 87.88 89 HIS A CA 1
ATOM 732 C C . HIS A 1 89 ? 5.285 -5.211 -13.560 1.00 87.88 89 HIS A C 1
ATOM 734 O O . HIS A 1 89 ? 5.910 -4.714 -14.492 1.00 87.88 89 HIS A O 1
ATOM 740 N N . LEU A 1 90 ? 3.974 -5.048 -13.383 1.00 87.62 90 LEU A N 1
ATOM 741 C CA . LEU A 1 90 ? 3.127 -4.263 -14.279 1.00 87.62 90 LEU A CA 1
ATOM 742 C C . LEU A 1 90 ? 3.592 -2.802 -14.346 1.00 87.62 90 LEU A C 1
ATOM 744 O O . LEU A 1 90 ? 3.761 -2.230 -15.422 1.00 87.62 90 LEU A O 1
ATOM 748 N N . VAL A 1 91 ? 3.841 -2.190 -13.187 1.00 85.25 91 VAL A N 1
ATOM 749 C CA . VAL A 1 91 ? 4.326 -0.807 -13.125 1.00 85.25 91 VAL A CA 1
ATOM 750 C C . VAL A 1 91 ? 5.728 -0.702 -13.728 1.00 85.25 91 VAL A C 1
ATOM 752 O O . VAL A 1 91 ? 6.013 0.240 -14.467 1.00 85.25 91 VAL A O 1
ATOM 755 N N . ALA A 1 92 ? 6.603 -1.673 -13.461 1.00 85.06 92 ALA A N 1
ATOM 756 C CA . ALA A 1 92 ? 7.955 -1.694 -14.007 1.00 85.06 92 ALA A CA 1
ATOM 757 C C . ALA A 1 92 ? 7.973 -1.881 -15.532 1.00 85.06 92 ALA A C 1
ATOM 759 O O . ALA A 1 92 ? 8.775 -1.233 -16.204 1.00 85.06 92 ALA A O 1
ATOM 760 N N . SER A 1 93 ? 7.113 -2.736 -16.095 1.00 86.19 93 SER A N 1
ATOM 761 C CA . SER A 1 93 ? 7.009 -2.920 -17.546 1.00 86.19 93 SER A CA 1
ATOM 762 C C . SER A 1 93 ? 6.497 -1.655 -18.220 1.00 86.19 93 SER A C 1
ATOM 764 O O . SER A 1 93 ? 7.113 -1.186 -19.172 1.00 86.19 93 SER A O 1
ATOM 766 N N . PHE A 1 94 ? 5.454 -1.039 -17.661 1.00 85.06 94 PHE A N 1
ATOM 767 C CA . PHE A 1 94 ? 4.930 0.231 -18.156 1.00 85.06 94 PHE A CA 1
ATOM 768 C C . PHE A 1 94 ? 5.995 1.337 -18.130 1.00 85.06 94 PHE A C 1
ATOM 770 O O . PHE A 1 94 ? 6.164 2.087 -19.089 1.00 85.06 94 PHE A O 1
ATOM 777 N N . TYR A 1 95 ? 6.780 1.408 -17.052 1.00 83.00 95 TYR A N 1
ATOM 778 C CA . TYR A 1 95 ? 7.853 2.390 -16.939 1.00 83.00 95 TYR A CA 1
ATOM 779 C C . TYR A 1 95 ? 8.975 2.165 -17.961 1.00 83.00 95 TYR A C 1
ATOM 781 O O . TYR A 1 95 ? 9.501 3.135 -18.505 1.00 83.00 95 TYR A O 1
ATOM 789 N N . LYS A 1 96 ? 9.322 0.904 -18.255 1.00 84.56 96 LYS A N 1
ATOM 790 C CA . LYS A 1 96 ? 10.296 0.545 -19.301 1.00 84.56 96 LYS A CA 1
ATOM 791 C C . LYS A 1 96 ? 9.827 0.943 -20.697 1.00 84.56 96 LYS A C 1
ATOM 793 O O . LYS A 1 96 ? 10.644 1.359 -21.503 1.00 84.56 96 LYS A O 1
ATOM 798 N N . GLU A 1 97 ? 8.536 0.818 -20.986 1.00 85.00 97 GLU A N 1
ATOM 799 C CA . GLU A 1 97 ? 7.988 1.201 -22.293 1.00 85.00 97 GLU A CA 1
ATOM 800 C C . GLU A 1 97 ? 7.997 2.718 -22.503 1.00 85.00 97 GLU A C 1
ATOM 802 O O . GLU A 1 97 ? 8.285 3.190 -23.599 1.00 85.00 97 GLU A O 1
ATOM 807 N N . ILE A 1 98 ? 7.720 3.489 -21.448 1.00 84.44 98 ILE A N 1
ATOM 808 C CA . ILE A 1 98 ? 7.752 4.957 -21.508 1.00 84.44 98 ILE A CA 1
ATOM 809 C C . ILE A 1 98 ? 9.187 5.481 -21.546 1.00 84.44 98 ILE A C 1
ATOM 811 O O . ILE A 1 98 ? 9.489 6.456 -22.238 1.00 84.44 98 ILE A O 1
ATOM 815 N N . THR A 1 99 ? 10.070 4.868 -20.765 1.00 77.88 99 THR A N 1
ATOM 816 C CA . THR A 1 99 ? 11.440 5.337 -20.598 1.00 77.88 99 THR A CA 1
ATOM 817 C C . THR A 1 99 ? 12.323 4.608 -21.601 1.00 77.88 99 THR A C 1
ATOM 819 O O . THR A 1 99 ? 12.778 3.504 -21.334 1.00 77.88 99 THR A O 1
ATOM 822 N N . CYS A 1 100 ? 12.625 5.233 -22.743 1.00 69.31 100 CYS A N 1
ATOM 823 C CA . CYS A 1 100 ? 13.544 4.692 -23.762 1.00 69.31 100 CYS A CA 1
ATOM 824 C C . CYS A 1 100 ? 15.009 4.520 -23.283 1.00 69.31 100 CYS A C 1
ATOM 826 O O . CYS A 1 100 ? 15.903 4.291 -24.099 1.00 69.31 100 CYS A O 1
ATOM 828 N N . GLU A 1 101 ? 15.287 4.664 -21.986 1.00 70.38 101 GLU A N 1
ATOM 829 C CA . GLU A 1 101 ? 16.607 4.466 -21.397 1.00 70.38 101 GLU A CA 1
ATOM 830 C C . GLU A 1 101 ? 16.764 3.026 -20.900 1.00 70.38 101 GLU A C 1
ATOM 832 O O . GLU A 1 101 ? 15.974 2.527 -20.104 1.00 70.38 101 GLU A O 1
ATOM 837 N N . MET A 1 102 ? 17.839 2.371 -21.339 1.00 68.94 102 MET A N 1
ATOM 838 C CA . MET A 1 102 ? 18.180 0.994 -20.955 1.00 68.94 102 MET A CA 1
ATOM 839 C C . MET A 1 102 ? 19.161 0.921 -19.773 1.00 68.94 102 MET A C 1
ATOM 841 O O . MET A 1 102 ? 19.603 -0.167 -19.404 1.00 68.94 102 MET A O 1
ATOM 845 N N . ASN A 1 103 ? 19.525 2.065 -19.185 1.00 77.12 103 ASN A N 1
ATOM 846 C CA . ASN A 1 103 ? 20.511 2.155 -18.112 1.00 77.12 103 ASN A CA 1
ATOM 847 C C . ASN A 1 103 ? 19.817 2.463 -16.784 1.00 77.12 103 ASN A C 1
ATOM 849 O O . ASN A 1 103 ? 19.279 3.550 -16.599 1.00 77.12 103 ASN A O 1
ATOM 853 N N . TYR A 1 104 ? 19.876 1.524 -15.841 1.00 75.00 104 TYR A N 1
ATOM 854 C CA . TYR A 1 104 ? 19.333 1.697 -14.496 1.00 75.00 104 TYR A CA 1
ATOM 855 C C . TYR A 1 104 ? 20.468 1.630 -13.475 1.00 75.00 104 TYR A C 1
ATOM 857 O O . TYR A 1 104 ? 21.222 0.658 -13.445 1.00 75.00 104 TYR A O 1
ATOM 865 N N . ILE A 1 105 ? 20.584 2.651 -12.626 1.00 77.12 105 ILE A N 1
ATOM 866 C CA . ILE A 1 105 ? 21.494 2.637 -11.477 1.00 77.12 105 ILE A CA 1
ATOM 867 C C . ILE A 1 105 ? 20.696 2.145 -10.273 1.00 77.12 105 ILE A C 1
ATOM 869 O O . ILE A 1 105 ? 19.721 2.775 -9.869 1.00 77.12 105 ILE A O 1
ATOM 873 N N . ILE A 1 106 ? 21.108 1.010 -9.711 1.00 75.69 106 ILE A N 1
ATOM 874 C CA . ILE A 1 106 ? 20.533 0.468 -8.479 1.00 75.69 106 ILE A CA 1
ATOM 875 C C . ILE A 1 106 ? 21.495 0.805 -7.343 1.00 75.69 106 ILE A C 1
ATOM 877 O O . ILE A 1 106 ? 22.544 0.179 -7.216 1.00 75.69 106 ILE A O 1
ATOM 881 N N . ASP A 1 107 ? 21.143 1.799 -6.530 1.00 72.94 107 ASP A N 1
ATOM 882 C CA . ASP A 1 107 ? 21.874 2.113 -5.302 1.00 72.94 107 ASP A CA 1
ATOM 883 C C . ASP A 1 107 ? 21.270 1.313 -4.140 1.00 72.94 107 ASP A C 1
ATOM 885 O O . ASP A 1 107 ? 20.203 1.640 -3.612 1.00 72.94 107 ASP A O 1
ATOM 889 N N . SER A 1 108 ? 21.902 0.193 -3.792 1.00 70.69 108 SER A N 1
ATOM 890 C CA . SER A 1 108 ? 21.511 -0.603 -2.631 1.00 70.69 108 SER A CA 1
ATOM 891 C C . SER A 1 108 ? 22.276 -0.126 -1.400 1.00 70.69 108 SER A C 1
ATOM 893 O O . SER A 1 108 ? 23.492 -0.304 -1.321 1.00 70.69 108 SER A O 1
ATOM 895 N N . PHE A 1 109 ? 21.569 0.410 -0.404 1.00 59.81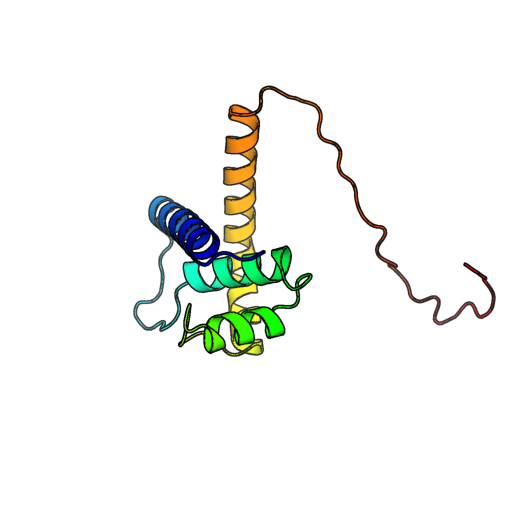 109 PHE A N 1
ATOM 896 C CA . PHE A 1 109 ? 22.184 0.715 0.885 1.00 59.81 109 PHE A CA 1
ATOM 897 C C . PHE A 1 109 ? 22.598 -0.594 1.583 1.00 59.81 109 PHE A C 1
ATOM 899 O O . PHE A 1 109 ? 21.766 -1.502 1.698 1.00 59.81 109 PHE A O 1
ATOM 906 N N . PRO A 1 110 ? 23.849 -0.733 2.055 1.00 66.00 110 PRO A N 1
ATOM 907 C CA . PRO A 1 110 ? 24.291 -1.950 2.719 1.00 66.00 110 PRO A CA 1
ATOM 908 C C . PRO A 1 110 ? 23.494 -2.157 4.011 1.00 66.00 110 PRO A C 1
ATOM 910 O O . PRO A 1 110 ? 23.548 -1.346 4.936 1.00 66.00 110 PRO A O 1
ATOM 913 N N . VAL A 1 111 ? 22.746 -3.258 4.081 1.00 62.91 111 VAL A N 1
ATOM 914 C CA . VAL A 1 111 ? 22.062 -3.675 5.309 1.00 62.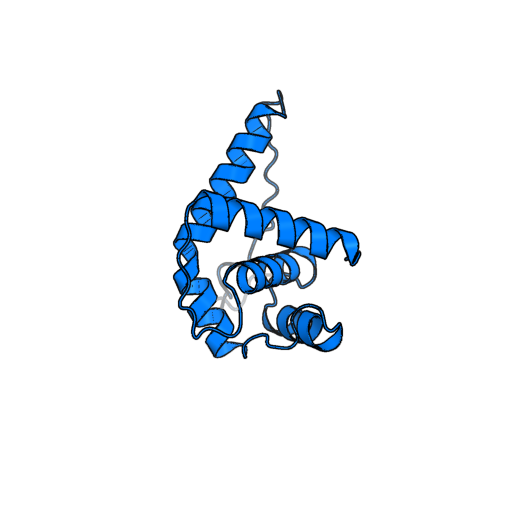91 111 VAL A CA 1
ATOM 915 C C . VAL A 1 111 ? 23.022 -4.571 6.092 1.00 62.91 111 VAL A C 1
ATOM 917 O O . VAL A 1 111 ? 23.501 -5.559 5.532 1.00 62.91 111 VAL A O 1
ATOM 920 N N . PRO A 1 112 ? 23.330 -4.271 7.367 1.00 66.50 112 PRO A N 1
ATOM 921 C CA . PRO A 1 112 ? 24.161 -5.147 8.181 1.00 66.50 112 PRO A CA 1
ATOM 922 C C . PRO A 1 112 ? 23.436 -6.484 8.372 1.00 66.50 112 PRO A C 1
ATOM 924 O O . PRO A 1 112 ? 22.457 -6.589 9.106 1.00 66.50 112 PRO A O 1
ATOM 927 N N . ILE A 1 113 ? 23.915 -7.501 7.660 1.00 63.50 113 ILE A N 1
ATOM 928 C CA . ILE A 1 113 ? 23.307 -8.838 7.582 1.00 63.50 1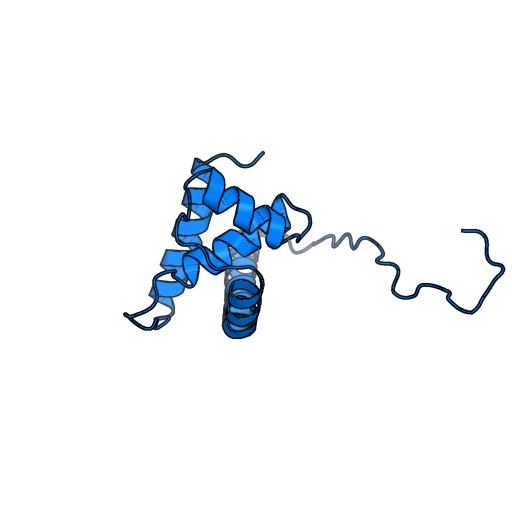13 ILE A CA 1
ATOM 929 C C . ILE A 1 113 ? 23.564 -9.639 8.870 1.00 63.50 113 ILE A C 1
ATOM 931 O O . ILE A 1 113 ? 22.821 -10.560 9.200 1.00 63.50 113 ILE A O 1
ATOM 935 N N . CYS A 1 114 ? 24.600 -9.257 9.623 1.00 64.94 114 CYS A N 1
ATOM 936 C CA . CYS A 1 114 ? 25.009 -9.894 10.866 1.00 64.94 114 CYS A CA 1
ATOM 937 C C . CYS A 1 114 ? 25.358 -8.825 11.910 1.00 64.94 114 CYS A C 1
ATOM 939 O O . CYS A 1 114 ? 26.228 -7.988 11.675 1.00 64.94 114 CYS A O 1
ATOM 941 N N . GLN A 1 115 ? 24.763 -8.895 13.105 1.00 57.47 115 GLN A N 1
ATOM 942 C CA . GLN A 1 115 ? 25.479 -8.431 14.293 1.00 57.47 115 GLN A CA 1
ATOM 943 C C . GLN A 1 115 ? 26.611 -9.432 14.546 1.00 57.47 115 GLN A C 1
ATOM 945 O O . GLN A 1 115 ? 26.364 -10.636 14.635 1.00 57.47 115 GLN A O 1
ATOM 950 N N . ASN A 1 116 ? 27.849 -8.955 14.677 1.00 62.50 116 ASN A N 1
ATOM 951 C CA . ASN A 1 116 ? 28.978 -9.774 15.124 1.00 62.50 116 ASN A CA 1
ATOM 952 C C . ASN A 1 116 ? 28.814 -10.106 16.616 1.00 62.50 116 ASN A C 1
ATOM 954 O O . ASN A 1 116 ? 29.526 -9.589 17.464 1.00 62.50 116 ASN A O 1
ATOM 958 N N . ILE A 1 117 ? 27.863 -10.982 16.952 1.00 63.59 117 ILE A N 1
ATOM 959 C CA . ILE A 1 117 ? 27.545 -11.366 18.340 1.00 63.59 117 ILE A CA 1
ATOM 960 C C . ILE A 1 117 ? 28.727 -12.113 18.999 1.00 63.59 117 ILE A C 1
ATOM 962 O O . ILE A 1 117 ? 28.790 -12.221 20.220 1.00 63.59 117 ILE A O 1
ATOM 966 N N . ARG A 1 118 ? 29.676 -12.637 18.207 1.00 60.69 118 ARG A N 1
ATOM 967 C CA . ARG A 1 118 ? 30.800 -13.467 18.685 1.00 60.69 118 ARG A CA 1
ATOM 968 C C . ARG A 1 118 ? 32.206 -12.962 18.358 1.00 60.69 118 ARG A C 1
ATOM 970 O O . ARG A 1 118 ? 33.159 -13.630 18.744 1.00 60.69 118 ARG A O 1
ATOM 977 N N . ILE A 1 119 ? 32.367 -11.835 17.670 1.00 62.62 119 ILE A N 1
ATOM 978 C CA . ILE A 1 119 ? 33.700 -11.292 17.362 1.00 62.62 119 ILE A CA 1
ATOM 979 C C . ILE A 1 119 ? 33.820 -9.965 18.101 1.00 62.62 119 ILE A C 1
ATOM 981 O O . ILE A 1 119 ? 33.284 -8.959 17.650 1.00 62.62 119 ILE A O 1
ATOM 985 N N . ASN A 1 120 ? 34.486 -9.994 19.257 1.00 59.00 120 ASN A N 1
ATOM 986 C CA . ASN A 1 120 ? 34.606 -8.839 20.148 1.00 59.00 120 ASN A CA 1
ATOM 987 C C . ASN A 1 120 ? 35.480 -7.704 19.591 1.00 59.00 120 ASN A C 1
ATOM 989 O O . ASN A 1 120 ? 35.439 -6.615 20.147 1.00 59.00 120 ASN A O 1
ATOM 993 N N . ASP A 1 121 ? 36.222 -7.913 18.500 1.00 59.56 121 ASP A N 1
ATOM 994 C CA . ASP A 1 121 ? 37.246 -6.958 18.070 1.00 59.56 121 ASP A CA 1
ATOM 995 C C . ASP A 1 121 ? 37.313 -6.797 16.548 1.00 59.56 121 ASP A C 1
ATOM 997 O O . ASP A 1 121 ? 38.217 -7.310 15.894 1.00 59.56 121 ASP A O 1
ATOM 1001 N N . VAL A 1 122 ? 36.388 -6.028 15.968 1.00 57.09 122 VAL A N 1
ATOM 1002 C CA . VAL A 1 122 ? 36.670 -5.304 14.718 1.00 57.09 122 VAL A CA 1
ATOM 1003 C C . VAL A 1 122 ? 36.069 -3.906 14.822 1.00 57.09 122 VAL A C 1
ATOM 1005 O O . VAL A 1 122 ? 34.862 -3.752 15.001 1.00 57.09 122 VAL A O 1
ATOM 1008 N N . LYS A 1 123 ? 36.926 -2.885 14.727 1.00 50.59 123 LYS A N 1
ATOM 1009 C CA . LYS A 1 123 ? 36.500 -1.491 14.556 1.00 50.59 123 LYS A CA 1
ATOM 1010 C C . LYS A 1 123 ? 36.001 -1.315 13.120 1.00 50.59 123 LYS A C 1
ATOM 1012 O O . LYS A 1 123 ? 36.718 -1.690 12.194 1.00 50.59 123 LYS A O 1
ATOM 1017 N N . LEU A 1 124 ? 34.783 -0.790 12.980 1.00 50.91 124 LEU A N 1
ATOM 1018 C CA . LEU A 1 124 ? 34.253 -0.262 11.719 1.00 50.91 124 LEU A CA 1
ATOM 1019 C C . LEU A 1 124 ? 35.051 0.967 11.274 1.00 50.91 124 LEU A C 1
ATOM 1021 O O . LEU A 1 124 ? 35.449 1.750 12.170 1.00 50.91 124 LEU A O 1
#